Protein AF-A0A535U3W4-F1 (afdb_monomer_lite)

Secondary structure (DSSP, 8-state):
--GGGSSSSPPPEEE--HHHHHHHHHHHHHHHHTT--PPP---PPPPEEE--GGG----

Structure (mmCIF, N/CA/C/O backbone):
data_AF-A0A535U3W4-F1
#
_entry.id   AF-A0A535U3W4-F1
#
loop_
_atom_site.group_PDB
_atom_site.id
_atom_site.type_symbol
_atom_site.label_atom_id
_atom_site.label_alt_id
_atom_site.label_comp_id
_atom_site.label_asym_id
_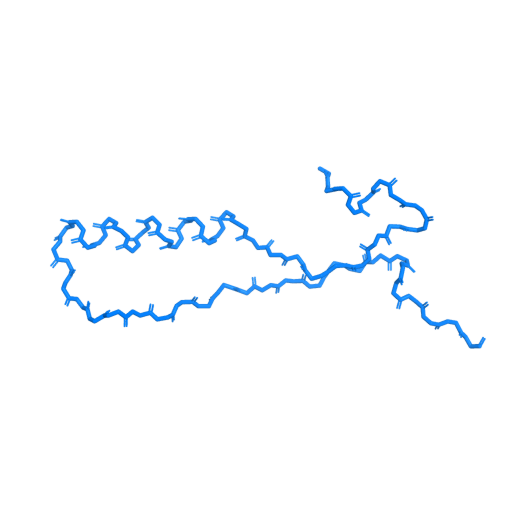atom_site.label_entity_id
_atom_site.label_seq_id
_atom_site.pdbx_PDB_ins_code
_atom_site.Cartn_x
_atom_site.Cartn_y
_atom_site.Cartn_z
_atom_site.occupancy
_atom_site.B_iso_or_equiv
_atom_site.auth_seq_id
_atom_site.auth_comp_id
_atom_site.auth_asym_id
_atom_site.auth_atom_id
_atom_site.pdbx_PDB_model_num
ATOM 1 N N . MET A 1 1 ? 2.574 4.438 -16.554 1.00 54.16 1 MET A N 1
ATOM 2 C CA . MET A 1 1 ? 4.021 4.304 -16.815 1.00 54.16 1 MET A CA 1
ATOM 3 C C . MET A 1 1 ? 4.723 5.204 -15.813 1.00 54.16 1 MET A C 1
ATOM 5 O O . MET A 1 1 ? 4.330 6.364 -15.728 1.00 54.16 1 MET A O 1
ATOM 9 N N . LEU A 1 2 ? 5.597 4.670 -14.953 1.00 69.50 2 LEU A N 1
ATOM 10 C CA . LEU A 1 2 ? 6.274 5.499 -13.945 1.00 69.50 2 LEU A CA 1
ATOM 11 C C . LEU A 1 2 ? 7.386 6.311 -14.625 1.00 69.50 2 LEU A C 1
ATOM 13 O O . LEU A 1 2 ? 7.939 5.871 -15.627 1.00 69.50 2 LEU A O 1
ATOM 17 N N . LEU A 1 3 ? 7.771 7.450 -14.042 1.00 73.12 3 LEU A N 1
ATOM 18 C CA . LEU A 1 3 ? 8.925 8.247 -14.491 1.00 73.12 3 LEU A CA 1
ATOM 19 C C . LEU A 1 3 ? 10.205 7.399 -14.656 1.00 73.12 3 LEU A C 1
ATOM 21 O O . LEU A 1 3 ? 11.010 7.662 -15.539 1.0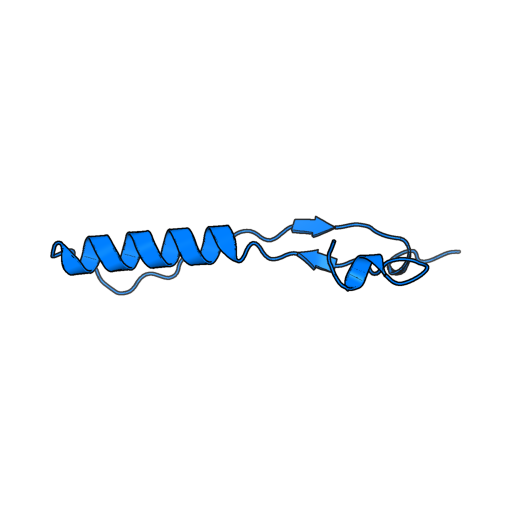0 73.12 3 LEU A O 1
ATOM 25 N N . ALA A 1 4 ? 10.359 6.346 -13.847 1.00 76.75 4 ALA A N 1
ATOM 26 C CA . ALA A 1 4 ? 11.491 5.421 -13.888 1.00 76.75 4 ALA A CA 1
ATOM 27 C C . ALA A 1 4 ? 11.613 4.610 -15.195 1.00 76.75 4 ALA A C 1
ATOM 29 O O . ALA A 1 4 ? 12.700 4.117 -15.495 1.00 76.75 4 ALA A O 1
ATOM 30 N N . ASP A 1 5 ? 10.527 4.476 -15.965 1.00 80.81 5 ASP A N 1
ATOM 31 C CA . ASP A 1 5 ? 10.521 3.768 -17.250 1.00 80.81 5 ASP A CA 1
ATOM 32 C C . ASP A 1 5 ? 10.914 4.685 -18.431 1.00 80.81 5 ASP A C 1
ATOM 34 O O . ASP A 1 5 ? 11.059 4.199 -19.546 1.00 80.81 5 ASP A O 1
ATOM 38 N N . LEU A 1 6 ? 11.059 6.002 -18.215 1.00 84.94 6 LEU A N 1
ATOM 39 C CA . LEU A 1 6 ? 11.356 6.985 -19.274 1.00 84.94 6 LEU A CA 1
ATOM 40 C C . LEU A 1 6 ? 12.859 7.163 -19.561 1.00 84.94 6 LEU A C 1
ATOM 42 O O . LEU A 1 6 ? 13.223 7.970 -20.412 1.00 84.94 6 LEU A O 1
ATOM 46 N N . LEU A 1 7 ? 13.725 6.452 -18.838 1.00 86.44 7 LEU A N 1
ATOM 47 C CA . LEU A 1 7 ? 15.182 6.517 -18.972 1.00 86.44 7 LEU A CA 1
ATOM 48 C C . LEU A 1 7 ? 15.725 5.235 -19.614 1.00 86.44 7 LEU A C 1
ATOM 50 O O . LEU A 1 7 ? 15.128 4.170 -19.464 1.00 86.44 7 LEU A O 1
ATOM 54 N N . GLU A 1 8 ? 16.880 5.330 -20.277 1.00 87.69 8 GLU A N 1
ATOM 55 C CA . GLU A 1 8 ? 17.597 4.188 -20.858 1.00 87.69 8 GLU A CA 1
ATOM 56 C C . GLU A 1 8 ? 19.019 4.066 -20.265 1.00 87.69 8 GLU A C 1
ATOM 58 O O . GLU A 1 8 ? 19.841 4.961 -20.471 1.00 87.69 8 GLU A O 1
ATOM 63 N N . PRO A 1 9 ? 19.334 2.976 -19.530 1.00 88.56 9 PRO A N 1
ATOM 64 C CA . PRO A 1 9 ? 18.403 1.943 -19.081 1.00 88.56 9 PRO A CA 1
ATOM 65 C C . PRO A 1 9 ? 17.401 2.489 -18.051 1.00 88.56 9 PRO A C 1
ATOM 67 O O . PRO A 1 9 ? 17.705 3.409 -17.291 1.00 88.56 9 PRO A O 1
ATOM 70 N N . GLY A 1 10 ? 16.217 1.873 -17.985 1.00 89.88 10 GLY A N 1
ATOM 71 C CA . GLY A 1 10 ? 15.233 2.192 -16.951 1.00 89.88 10 GLY A CA 1
ATOM 72 C C . GLY A 1 10 ? 15.806 1.976 -15.549 1.00 89.88 10 GLY A C 1
ATOM 73 O O . GLY A 1 10 ? 16.695 1.138 -15.347 1.00 89.88 10 GLY A O 1
ATOM 74 N N . ILE A 1 11 ? 15.283 2.715 -14.571 1.00 92.62 11 ILE A N 1
ATOM 75 C CA . ILE A 1 11 ? 15.798 2.669 -13.198 1.00 92.62 11 ILE A CA 1
ATOM 76 C C . ILE A 1 11 ? 15.166 1.507 -12.424 1.00 92.62 11 ILE A C 1
ATOM 78 O O . ILE A 1 11 ? 13.942 1.406 -12.326 1.00 92.62 11 ILE A O 1
ATOM 82 N N . THR A 1 12 ? 16.001 0.646 -11.838 1.00 92.81 12 THR A N 1
ATOM 83 C CA . THR A 1 12 ? 15.574 -0.383 -10.878 1.00 92.81 12 THR A CA 1
ATOM 84 C C . THR A 1 12 ? 15.113 0.288 -9.590 1.00 92.81 12 THR A C 1
ATOM 86 O O . THR A 1 12 ? 15.855 1.069 -8.997 1.00 92.81 12 THR A O 1
ATOM 89 N N . VAL A 1 13 ? 13.900 -0.024 -9.132 1.00 93.31 13 VAL A N 1
ATOM 90 C CA . VAL A 1 13 ? 13.293 0.636 -7.965 1.00 93.31 13 VAL A CA 1
ATOM 91 C C . VAL A 1 13 ? 12.715 -0.362 -6.971 1.00 93.31 13 VAL A C 1
ATOM 93 O O . VAL A 1 13 ? 12.280 -1.453 -7.335 1.00 93.31 13 VAL A O 1
ATOM 96 N N . ILE A 1 14 ? 12.631 0.056 -5.709 1.00 94.75 14 ILE A N 1
ATOM 97 C CA . ILE A 1 14 ? 11.712 -0.535 -4.736 1.00 94.75 14 ILE A CA 1
ATOM 98 C C . ILE A 1 14 ? 10.393 0.228 -4.847 1.00 94.75 14 ILE A C 1
ATOM 100 O O . ILE A 1 14 ? 10.265 1.354 -4.368 1.00 94.75 14 ILE A O 1
ATOM 104 N N . ALA A 1 15 ? 9.422 -0.366 -5.531 1.00 94.25 15 ALA A N 1
ATOM 105 C CA . ALA A 1 15 ? 8.115 0.234 -5.719 1.00 94.25 15 ALA A CA 1
ATOM 106 C C . ALA A 1 15 ? 7.262 0.071 -4.459 1.00 94.25 15 ALA A C 1
ATOM 108 O O . ALA A 1 15 ? 7.087 -1.033 -3.934 1.00 94.25 15 ALA A O 1
ATOM 109 N N . GLN A 1 16 ? 6.702 1.191 -4.014 1.00 95.44 16 GLN A N 1
ATOM 110 C CA . GLN A 1 16 ? 5.619 1.214 -3.039 1.00 95.44 16 GLN A CA 1
ATOM 111 C C . GLN A 1 16 ? 4.275 0.939 -3.725 1.00 95.44 16 GLN A C 1
ATOM 113 O O . GLN A 1 16 ? 4.157 1.055 -4.949 1.00 95.44 16 GLN A O 1
ATOM 118 N N . ASP A 1 17 ? 3.258 0.618 -2.927 1.00 95.56 17 ASP A N 1
ATOM 119 C CA . ASP A 1 17 ? 1.865 0.522 -3.370 1.00 95.56 17 ASP A CA 1
ATOM 120 C C . ASP A 1 17 ? 1.006 1.597 -2.673 1.00 95.56 17 ASP A C 1
ATOM 122 O O . ASP A 1 17 ? 0.395 1.337 -1.629 1.00 95.56 17 ASP A O 1
ATOM 126 N N . PRO A 1 18 ? 0.952 2.828 -3.224 1.00 94.69 18 PRO A N 1
ATOM 127 C CA . PRO A 1 18 ? 0.160 3.911 -2.647 1.00 94.69 18 PRO A CA 1
ATOM 128 C C . PRO A 1 18 ? -1.339 3.600 -2.579 1.00 94.69 18 PRO A C 1
ATOM 130 O O . PRO A 1 18 ? -2.027 4.092 -1.686 1.00 94.69 18 PRO A O 1
ATOM 133 N N . ALA A 1 19 ? -1.856 2.776 -3.497 1.00 96.38 19 ALA A N 1
ATOM 134 C CA 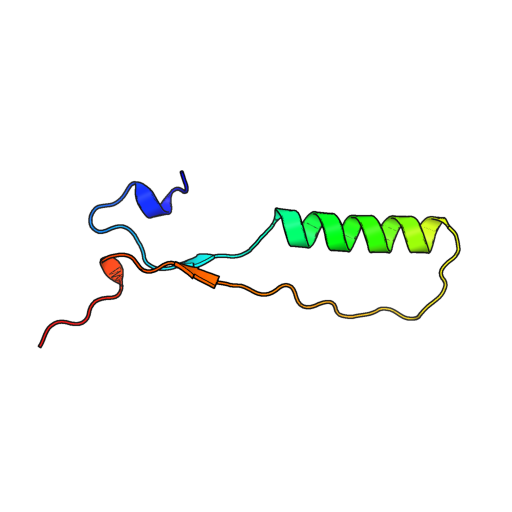. ALA A 1 19 ? -3.264 2.398 -3.502 1.00 96.38 19 ALA A CA 1
ATOM 135 C C . ALA A 1 19 ? -3.580 1.459 -2.330 1.00 96.38 19 ALA A C 1
ATOM 137 O O . ALA A 1 19 ? -4.570 1.672 -1.626 1.00 96.38 19 ALA A O 1
ATOM 138 N N . ALA A 1 20 ? -2.720 0.468 -2.072 1.00 96.88 20 ALA A N 1
ATOM 139 C CA . ALA A 1 20 ? -2.843 -0.397 -0.901 1.00 96.88 20 ALA A CA 1
ATOM 140 C C . ALA A 1 20 ? -2.703 0.393 0.410 1.00 96.88 20 ALA A C 1
ATOM 142 O O . ALA A 1 20 ? -3.503 0.195 1.326 1.00 96.88 20 ALA A O 1
ATOM 143 N N . MET A 1 21 ? -1.752 1.333 0.484 1.00 97.62 21 MET A N 1
ATOM 144 C CA . MET A 1 21 ? -1.611 2.233 1.637 1.00 97.62 21 MET A CA 1
ATOM 145 C C . MET A 1 21 ? -2.883 3.054 1.880 1.00 97.62 21 MET A C 1
ATOM 147 O O . MET A 1 21 ? -3.379 3.101 3.005 1.00 97.62 21 MET A O 1
ATOM 151 N N . GLY A 1 22 ? -3.440 3.662 0.828 1.00 97.38 22 GLY A N 1
ATOM 152 C CA . GLY A 1 22 ? -4.671 4.447 0.916 1.00 97.38 22 GLY A CA 1
ATOM 153 C C . GLY A 1 22 ? -5.877 3.611 1.343 1.00 97.38 22 GLY A C 1
ATOM 154 O O . GLY A 1 22 ? -6.639 4.040 2.208 1.00 97.38 22 GLY A O 1
ATOM 155 N N . ARG A 1 23 ? -6.024 2.395 0.800 1.00 98.12 23 ARG A N 1
ATOM 156 C CA . ARG A 1 23 ? -7.094 1.467 1.196 1.00 98.12 23 ARG A CA 1
ATOM 157 C C . ARG A 1 23 ? -6.988 1.090 2.671 1.00 98.12 23 ARG A C 1
ATOM 159 O O . ARG A 1 23 ? -7.968 1.240 3.392 1.00 98.12 23 ARG A O 1
ATOM 166 N N . ALA A 1 24 ? -5.809 0.670 3.128 1.00 97.31 24 ALA A N 1
ATOM 167 C CA . ALA A 1 24 ? -5.594 0.311 4.529 1.00 97.31 24 ALA A CA 1
ATOM 168 C C . ALA A 1 24 ? -5.887 1.494 5.470 1.00 97.31 24 ALA A C 1
ATOM 170 O O . ALA A 1 24 ? -6.559 1.327 6.489 1.00 97.31 24 ALA A O 1
ATOM 171 N N . ALA 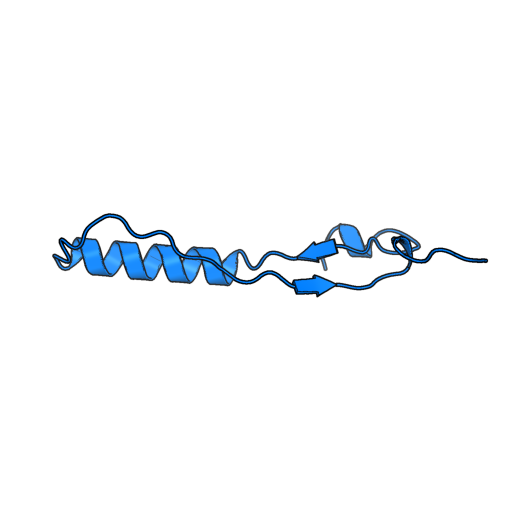A 1 25 ? -5.437 2.701 5.108 1.00 97.38 25 ALA A N 1
ATOM 172 C CA . ALA A 1 25 ? -5.711 3.914 5.873 1.00 97.38 25 ALA A CA 1
ATOM 173 C C . ALA A 1 25 ? -7.212 4.246 5.924 1.00 97.38 25 ALA A C 1
ATOM 175 O O . ALA A 1 25 ? -7.729 4.567 6.994 1.00 97.38 25 ALA A O 1
ATOM 176 N N . ALA A 1 26 ? -7.922 4.134 4.797 1.00 98.12 26 ALA A N 1
ATOM 177 C CA . ALA A 1 26 ? -9.359 4.385 4.728 1.00 98.12 26 ALA A CA 1
ATOM 178 C C . ALA A 1 26 ? -10.158 3.368 5.557 1.00 98.12 26 ALA A C 1
ATOM 180 O O . ALA A 1 26 ? -11.028 3.761 6.328 1.00 98.12 26 ALA A O 1
ATOM 181 N N . GLU A 1 27 ? -9.837 2.076 5.461 1.00 97.25 27 GLU A N 1
ATOM 182 C CA . GLU A 1 27 ? -10.480 1.030 6.266 1.00 97.25 27 GLU A CA 1
ATOM 183 C C . GLU A 1 27 ? -10.301 1.278 7.769 1.00 97.25 27 GLU A C 1
ATOM 185 O O . GLU A 1 27 ? -11.258 1.171 8.536 1.00 97.25 27 GLU A O 1
ATOM 190 N N . LEU A 1 28 ? -9.092 1.652 8.198 1.00 97.06 28 LEU A N 1
ATOM 191 C CA . LEU A 1 28 ? -8.816 2.017 9.590 1.00 97.06 28 LEU A CA 1
ATOM 192 C C . LEU A 1 28 ? -9.603 3.254 10.029 1.00 97.06 28 LEU A C 1
ATOM 194 O O . LEU A 1 28 ? -10.149 3.268 11.134 1.00 97.06 28 LEU A O 1
ATOM 198 N N . LEU A 1 29 ? -9.667 4.281 9.178 1.00 97.19 29 LEU A N 1
ATOM 199 C CA . LEU A 1 29 ? -10.420 5.501 9.454 1.00 97.19 29 LEU A CA 1
ATOM 200 C C . LEU A 1 29 ? -11.907 5.193 9.651 1.00 97.19 29 LEU A C 1
ATOM 202 O O . LEU A 1 29 ? -12.475 5.602 10.661 1.00 97.19 29 LEU A O 1
ATOM 206 N N . PHE A 1 30 ? -12.519 4.443 8.732 1.00 98.31 30 PHE A N 1
ATOM 207 C CA . PHE A 1 30 ? -13.938 4.106 8.824 1.00 98.31 30 PHE A CA 1
ATOM 208 C C . PHE A 1 30 ? -14.249 3.240 10.044 1.00 98.31 30 PHE A C 1
ATOM 210 O O . PHE A 1 30 ? -15.175 3.574 10.776 1.00 98.31 30 PHE A O 1
ATOM 217 N N . ARG A 1 31 ? -13.423 2.232 10.368 1.00 97.62 31 ARG A N 1
ATOM 218 C CA . ARG A 1 31 ? -13.599 1.465 11.617 1.00 97.62 31 ARG A CA 1
ATOM 219 C C . ARG A 1 31 ? -13.600 2.361 12.856 1.00 97.62 31 ARG A C 1
ATOM 221 O O . ARG A 1 31 ? -14.417 2.169 13.752 1.00 97.62 31 ARG A O 1
ATOM 228 N N . ARG A 1 32 ? -12.702 3.350 12.915 1.00 97.38 32 ARG A N 1
ATOM 229 C CA . ARG A 1 32 ? -12.652 4.305 14.034 1.00 97.38 32 ARG A CA 1
ATOM 230 C C . ARG A 1 32 ? -13.872 5.221 14.080 1.00 97.38 32 ARG A C 1
ATOM 232 O O . ARG A 1 32 ? -14.363 5.495 15.173 1.00 97.38 32 ARG A O 1
ATOM 239 N N . LEU A 1 33 ? -14.372 5.671 12.928 1.00 98.12 33 LEU A N 1
ATOM 240 C CA . LEU A 1 33 ? -15.621 6.437 12.847 1.00 98.12 33 LEU A CA 1
ATOM 241 C C . LEU A 1 33 ? -16.828 5.609 13.319 1.00 98.12 33 LEU A C 1
ATOM 243 O O . LEU A 1 33 ? -17.689 6.151 14.007 1.00 98.12 33 LEU A O 1
ATOM 247 N N . ASP A 1 34 ? -16.826 4.299 13.059 1.00 98.38 34 ASP A N 1
ATOM 248 C CA . ASP A 1 34 ? -17.836 3.343 13.541 1.00 98.38 34 ASP A CA 1
ATOM 249 C C . ASP A 1 34 ? -17.659 2.950 15.024 1.00 98.38 34 ASP A C 1
ATOM 251 O O . ASP A 1 34 ? -18.396 2.118 15.555 1.00 98.38 34 ASP A O 1
ATOM 255 N N . GLY A 1 35 ? -16.704 3.566 15.728 1.00 98.31 35 GLY A N 1
ATOM 256 C CA . GLY A 1 35 ? -16.537 3.420 17.172 1.00 98.31 35 GLY A CA 1
ATOM 257 C C . GLY A 1 35 ? -15.459 2.432 17.613 1.00 98.31 35 GLY A C 1
ATOM 258 O O . GLY A 1 35 ? -15.379 2.146 18.809 1.00 98.31 35 GLY A O 1
ATOM 259 N N . ASP A 1 36 ? -14.603 1.939 16.711 1.00 98.06 36 ASP A N 1
ATOM 260 C CA . ASP A 1 36 ? -13.392 1.206 17.100 1.00 98.06 36 ASP A CA 1
ATOM 261 C C . ASP A 1 36 ? -12.471 2.106 17.946 1.00 98.06 36 ASP A C 1
ATOM 263 O O . ASP A 1 36 ? -11.941 3.119 17.480 1.00 98.06 36 ASP A O 1
ATOM 267 N N . ARG A 1 37 ? -12.284 1.724 19.214 1.00 97.38 37 ARG A N 1
ATOM 268 C CA . ARG A 1 37 ? -11.433 2.417 20.196 1.00 97.38 37 ARG A CA 1
ATOM 269 C C . ARG A 1 37 ? -10.125 1.682 20.481 1.00 97.38 37 ARG A C 1
ATOM 271 O O . ARG A 1 37 ? -9.485 1.953 21.498 1.00 97.38 37 ARG A O 1
ATOM 278 N N . SER A 1 38 ? -9.735 0.739 19.626 1.00 96.25 38 SER A N 1
ATOM 279 C CA . SER A 1 38 ? -8.458 0.047 19.763 1.00 96.25 38 SER A CA 1
ATOM 280 C C . SER A 1 38 ? -7.277 1.039 19.799 1.00 96.25 38 SER A C 1
ATOM 282 O O . SER A 1 38 ? -7.351 2.135 19.223 1.00 96.25 38 SER A O 1
ATOM 284 N N . PRO A 1 39 ? -6.167 0.684 20.478 1.00 97.12 39 PRO A N 1
ATOM 285 C CA . PRO A 1 39 ? -4.956 1.502 20.493 1.00 97.12 39 PRO A CA 1
ATOM 286 C C . PRO A 1 39 ? -4.438 1.825 19.084 1.00 97.12 39 PRO A C 1
ATOM 288 O O . PRO A 1 39 ? -4.835 1.210 18.093 1.00 97.12 39 PRO A O 1
ATOM 291 N N . SER A 1 40 ? -3.540 2.805 18.967 1.00 94.19 40 SER A N 1
ATOM 292 C CA . SER A 1 40 ? -2.834 3.038 17.703 1.00 94.19 40 SER A CA 1
ATOM 293 C C . SER A 1 40 ? -2.078 1.777 17.274 1.00 94.19 40 SER A C 1
ATOM 295 O O . SER A 1 40 ? -1.438 1.108 18.083 1.00 94.19 40 SER A O 1
ATOM 297 N N . GLN A 1 41 ? -2.171 1.455 15.986 1.00 93.19 41 GLN A N 1
ATOM 298 C CA . GLN A 1 41 ? -1.540 0.282 15.390 1.00 93.19 41 GLN A CA 1
ATOM 299 C C . GLN A 1 41 ? -0.597 0.720 14.275 1.00 93.19 41 GLN A C 1
ATOM 301 O O . GLN A 1 41 ? -0.875 1.675 13.547 1.00 93.19 41 GLN A O 1
ATOM 306 N N . HIS A 1 42 ? 0.517 0.006 14.141 1.00 96.25 42 HIS A N 1
ATOM 307 C CA . HIS A 1 42 ? 1.453 0.186 13.041 1.00 96.25 42 HIS A CA 1
ATOM 308 C C . HIS A 1 42 ? 1.180 -0.871 11.969 1.00 96.25 42 HIS A C 1
ATOM 310 O O . HIS A 1 42 ? 1.321 -2.067 12.223 1.00 96.25 42 HIS A O 1
ATOM 316 N N . H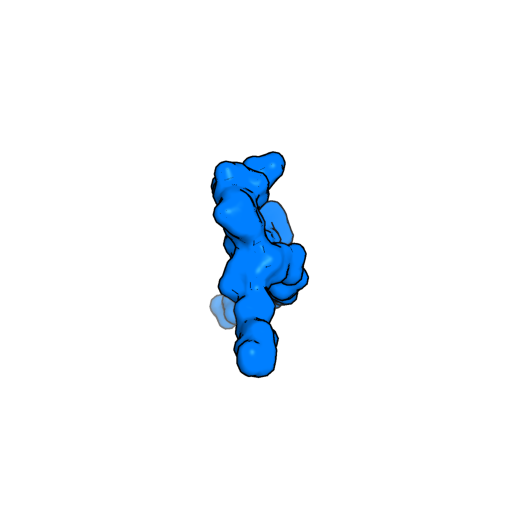IS A 1 43 ? 0.800 -0.428 10.771 1.00 95.50 43 HIS A N 1
ATOM 317 C CA . HIS A 1 43 ? 0.514 -1.305 9.639 1.00 95.50 43 HIS A CA 1
ATOM 318 C C . HIS A 1 43 ? 1.641 -1.228 8.612 1.00 95.50 43 HIS A C 1
ATOM 320 O O . HIS A 1 43 ? 2.011 -0.143 8.168 1.00 95.50 43 HIS A O 1
ATOM 326 N N . ILE A 1 44 ? 2.167 -2.387 8.219 1.00 97.06 44 ILE A N 1
ATOM 327 C CA . ILE A 1 44 ? 3.222 -2.498 7.209 1.00 97.06 44 ILE A CA 1
ATOM 328 C C . ILE A 1 44 ? 2.579 -2.871 5.874 1.00 97.06 44 ILE A C 1
ATOM 330 O O . ILE A 1 44 ? 1.892 -3.886 5.777 1.00 97.06 44 ILE A O 1
ATOM 334 N N . VAL A 1 45 ? 2.837 -2.069 4.840 1.00 97.06 45 VAL A N 1
ATOM 335 C CA . VAL A 1 45 ? 2.473 -2.385 3.453 1.00 97.06 45 VAL A CA 1
ATOM 336 C C . VAL A 1 45 ? 3.723 -2.871 2.731 1.00 97.06 45 VAL A C 1
ATOM 338 O O . VAL A 1 45 ? 4.748 -2.189 2.728 1.00 97.06 45 VAL A O 1
ATOM 341 N N . ALA A 1 46 ? 3.647 -4.067 2.148 1.00 96.31 46 ALA A N 1
ATOM 342 C CA . ALA A 1 46 ? 4.778 -4.676 1.463 1.00 96.31 46 ALA A CA 1
ATOM 343 C C . ALA A 1 46 ? 5.182 -3.863 0.225 1.00 96.31 46 ALA A C 1
ATOM 345 O O . ALA A 1 46 ? 4.340 -3.391 -0.540 1.00 96.31 46 ALA A O 1
ATOM 346 N N . THR A 1 47 ? 6.487 -3.735 0.015 1.00 96.44 47 THR A N 1
ATOM 347 C CA . THR A 1 47 ? 7.062 -3.174 -1.207 1.00 96.44 47 THR A CA 1
ATOM 348 C C . THR A 1 47 ? 7.496 -4.291 -2.148 1.00 96.44 47 THR A C 1
ATOM 350 O O . THR A 1 47 ? 7.585 -5.459 -1.762 1.00 96.44 47 THR A O 1
ATOM 353 N N . LYS A 1 48 ? 7.774 -3.937 -3.404 1.00 94.62 48 LYS A N 1
ATOM 354 C CA . LYS A 1 48 ? 8.297 -4.877 -4.400 1.00 94.62 48 LYS A CA 1
ATOM 355 C C . LYS A 1 48 ? 9.497 -4.296 -5.123 1.00 94.62 48 LYS A C 1
ATOM 357 O O . LYS A 1 48 ? 9.504 -3.121 -5.480 1.00 94.62 48 LYS A O 1
ATOM 362 N N . MET A 1 49 ? 10.490 -5.131 -5.393 1.00 94.25 49 MET A N 1
ATOM 363 C CA . MET A 1 49 ? 11.570 -4.765 -6.297 1.00 94.25 49 MET A CA 1
ATOM 364 C C . MET A 1 49 ? 11.079 -4.867 -7.741 1.00 94.25 49 MET A C 1
ATOM 366 O O . MET A 1 49 ? 10.525 -5.887 -8.149 1.00 94.25 49 MET A O 1
ATOM 370 N N . ILE A 1 50 ? 11.281 -3.807 -8.513 1.00 92.81 50 ILE A N 1
ATOM 371 C CA . ILE A 1 50 ? 11.054 -3.793 -9.953 1.00 92.81 50 ILE A CA 1
ATOM 372 C C . ILE A 1 50 ? 12.422 -3.702 -10.618 1.00 92.81 50 ILE A C 1
ATOM 374 O O . ILE A 1 50 ? 13.043 -2.641 -10.632 1.00 92.81 50 ILE A O 1
ATOM 378 N N . MET A 1 51 ? 12.876 -4.834 -11.155 1.00 92.31 51 MET A N 1
ATOM 379 C CA . MET A 1 51 ? 14.138 -4.929 -11.883 1.00 92.31 51 MET A CA 1
ATOM 380 C C . MET A 1 51 ? 14.061 -4.201 -13.231 1.00 92.31 51 MET A C 1
ATOM 382 O O . MET A 1 51 ? 13.072 -4.315 -13.970 1.00 92.31 51 MET A O 1
ATOM 386 N N . ARG A 1 52 ? 15.131 -3.467 -13.532 1.00 89.81 52 ARG A N 1
ATOM 387 C CA . ARG A 1 52 ? 15.468 -2.818 -14.805 1.00 89.81 52 ARG A CA 1
ATOM 388 C C . ARG A 1 52 ? 16.998 -2.872 -14.991 1.00 89.81 52 ARG A C 1
ATOM 390 O O . ARG A 1 52 ? 17.690 -3.522 -14.210 1.00 89.81 52 ARG A O 1
ATOM 397 N N . GLY A 1 53 ? 17.526 -2.174 -15.998 1.00 86.19 53 GLY A N 1
ATOM 398 C CA . GLY A 1 53 ? 18.948 -2.240 -16.354 1.00 86.19 53 GLY A CA 1
ATOM 399 C C . GLY A 1 53 ? 19.888 -1.400 -15.480 1.00 86.19 53 GLY A C 1
ATOM 400 O O . GLY A 1 53 ? 21.082 -1.671 -15.448 1.00 86.19 53 GLY A O 1
ATOM 401 N N . SER A 1 54 ? 19.398 -0.405 -14.728 1.00 88.31 54 SER A N 1
ATOM 402 C CA . SER A 1 54 ? 20.289 0.465 -13.933 1.00 88.31 54 SER A CA 1
ATOM 403 C C . SER A 1 54 ? 20.949 -0.218 -12.723 1.00 88.31 54 SER A C 1
ATOM 405 O O . SER A 1 54 ? 21.786 0.394 -12.068 1.00 88.31 54 SER A O 1
ATOM 407 N N . GLY A 1 55 ? 20.515 -1.430 -12.362 1.00 83.56 55 GLY A N 1
ATOM 408 C CA . GLY A 1 55 ? 21.007 -2.173 -11.195 1.00 83.56 55 GLY A CA 1
ATOM 409 C C . GLY A 1 55 ? 22.037 -3.257 -11.520 1.00 83.56 55 GLY A C 1
ATOM 410 O O . GLY A 1 55 ? 22.422 -4.004 -10.626 1.00 83.56 55 GLY A O 1
ATOM 411 N N . GLU A 1 56 ? 22.443 -3.390 -12.783 1.00 86.75 56 GLU A N 1
ATOM 412 C CA . GLU A 1 56 ? 23.361 -4.437 -13.232 1.00 86.75 56 GLU A CA 1
ATOM 413 C C . GLU A 1 56 ? 24.825 -4.036 -12.980 1.00 86.75 56 GLU A C 1
ATOM 415 O O . GLU A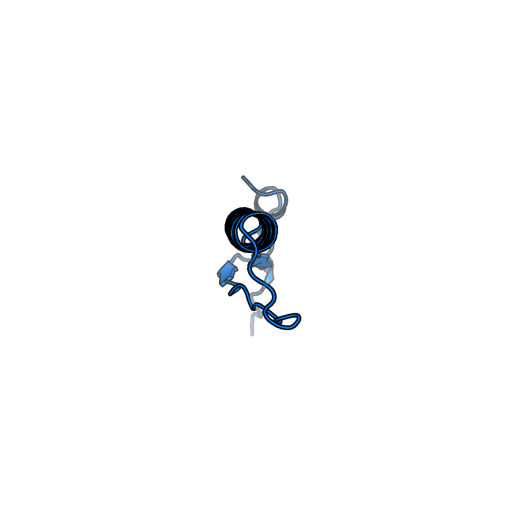 1 56 ? 25.276 -2.978 -13.419 1.00 86.75 56 GLU A O 1
ATOM 420 N N . ILE A 1 57 ? 25.594 -4.895 -12.303 1.00 79.94 57 ILE A N 1
ATOM 421 C CA . ILE A 1 57 ? 27.051 -4.757 -12.156 1.00 79.94 57 ILE A CA 1
ATOM 422 C C . ILE A 1 57 ? 27.697 -5.756 -13.114 1.00 79.94 57 ILE A C 1
ATOM 424 O O . ILE A 1 57 ? 27.509 -6.965 -12.967 1.00 79.94 57 ILE A O 1
ATOM 428 N N . ARG A 1 58 ? 28.429 -5.252 -14.113 1.00 77.88 58 ARG A N 1
ATOM 429 C CA . ARG A 1 58 ? 29.171 -6.092 -15.064 1.00 77.88 58 ARG A CA 1
ATOM 430 C C . ARG A 1 58 ? 30.568 -6.442 -14.509 1.00 77.88 58 ARG A C 1
ATOM 432 O O . ARG A 1 58 ? 31.074 -5.653 -13.711 1.00 77.88 58 ARG A O 1
ATOM 439 N N . PRO A 1 59 ? 31.149 -7.599 -14.892 1.00 70.69 59 PRO A N 1
ATOM 440 C CA . PRO A 1 59 ? 32.484 -8.035 -14.463 1.00 70.69 59 PRO A CA 1
ATOM 441 C C . PRO A 1 59 ? 33.611 -7.080 -14.864 1.00 70.69 59 PRO A C 1
ATOM 443 O O . PRO A 1 59 ? 33.471 -6.418 -15.920 1.00 70.69 59 PRO A O 1
#

Foldseek 3Di:
DDPQVVDVQRDWDFDFDVVVVVVVVVVVVVVVVVPPPDDDDDDDGDTDIDDTDPPDDDD

pLDDT: mean 91.46, std 8.76, range [54.16, 98.38]

Radius of gyration: 17.84 Å; chains: 1; bounding box: 50×16×41 Å

Sequence (59 aa):
MLLADLLEPGITVIAQDPAAMGRAAAELLFRRLDGDRSPSQHHIVATKMIMRGSGEIRP